Protein AF-A0A6A3HQJ7-F1 (afdb_monomer)

Secondary structure (DSSP, 8-state):
-EEETTTEEE-EEEETT-SSEEEEHHHHHHHHTT-TT-EEEEEEEEEEEE-TTSPEEEEEEEEEEEEEEEETTEEEEEEEEEEEEE-S----EEEE-HHHHHHHHHHHHHHHHT----------------------

Sequence (136 aa):
MVRVNGMVGIPHVPDSGADRTMISRSVVVSLTKFSPDLKLTKLEAPVSVYRDNGRQIEWLEKATVALELVTTVGPVYMRDVECLVLDCDMEELLSVNYAMKSIVVERMIEQLAGVSLLEEEKDEFRVGDEPVPANS

Nearest PDB structures (foldseek):
  2ltj-assembly1_A  TM=2.146E-01  e=2.067E-01  Streptococcus pneumoniae
  6p7l-assembly1_A  TM=2.419E-01  e=7.310E-01  Streptomyces sp. CM020
  6p7l-assembly2_C  TM=2.276E-01  e=1.374E+00  Streptomyces sp. CM020
  8gtd-assembly1_M  TM=1.604E-01  e=2.899E+00  Dinoroseobacter phage vB_DshS-R4C
  9g8p-assembly1_M  TM=2.422E-01  e=8.628E+00  Homo sapiens

Organism: NCBI:txid129364

Solvent-accessible surface area (backbone atoms only — not comparable to full-atom values): 8154 Å² total; per-residue (Å²): 88,33,28,41,68,84,73,48,79,32,53,57,44,74,31,81,86,42,94,58,26,35,33,19,41,50,47,51,61,55,44,47,77,78,36,86,79,61,50,71,42,74,48,95,61,70,50,72,47,73,45,98,84,72,50,73,47,75,35,56,35,33,36,48,37,32,41,37,35,72,51,98,92,44,76,46,80,46,71,75,43,68,21,38,39,40,92,43,80,55,71,44,37,44,26,34,44,52,69,58,58,54,52,48,51,53,52,47,49,54,56,54,69,65,59,68,89,69,83,75,81,78,75,79,76,78,75,84,79,88,79,87,87,84,92,132

pLDDT: mean 74.08, std 16.74, range [39.91, 93.75]

Structure (mmCIF, N/CA/C/O backbone):
data_AF-A0A6A3HQJ7-F1
#
_entry.id   AF-A0A6A3HQJ7-F1
#
loop_
_atom_site.group_PDB
_atom_site.id
_atom_site.type_symbol
_atom_site.label_atom_id
_atom_site.label_alt_id
_atom_site.label_comp_id
_atom_site.label_asym_id
_atom_site.label_entity_id
_atom_site.label_seq_id
_atom_site.pdbx_PDB_ins_code
_atom_site.Cartn_x
_atom_site.Cartn_y
_atom_site.Cartn_z
_atom_site.occupancy
_atom_site.B_iso_or_equiv
_atom_site.auth_seq_id
_atom_site.auth_comp_id
_atom_site.auth_asym_id
_atom_site.auth_atom_id
_atom_site.pdbx_PDB_model_num
ATOM 1 N N . MET A 1 1 ? 3.770 -3.831 -13.864 1.00 82.50 1 MET A N 1
ATOM 2 C CA . MET A 1 1 ? 2.358 -3.595 -13.486 1.00 82.50 1 MET A CA 1
ATOM 3 C C . MET A 1 1 ? 2.045 -4.486 -12.301 1.00 82.50 1 MET A C 1
ATOM 5 O O . MET A 1 1 ? 2.551 -5.605 -12.266 1.00 82.50 1 MET A O 1
ATOM 9 N N . VAL A 1 2 ? 1.260 -4.002 -11.347 1.00 87.50 2 VAL A N 1
ATOM 10 C CA . VAL A 1 2 ? 0.812 -4.766 -10.177 1.00 87.50 2 VAL A CA 1
ATOM 11 C C . VAL A 1 2 ? -0.708 -4.767 -10.140 1.00 87.50 2 VAL A C 1
ATOM 13 O O . VAL A 1 2 ? -1.340 -3.759 -10.461 1.00 87.50 2 VAL A O 1
ATOM 16 N N . ARG A 1 3 ? -1.300 -5.902 -9.778 1.00 91.25 3 ARG A N 1
ATOM 17 C CA . ARG A 1 3 ? -2.734 -6.014 -9.538 1.00 91.25 3 ARG A CA 1
ATOM 18 C C . ARG A 1 3 ? -2.996 -5.982 -8.040 1.00 91.25 3 ARG A C 1
ATOM 20 O O . ARG A 1 3 ? -2.437 -6.781 -7.295 1.00 91.25 3 ARG A O 1
ATOM 27 N N . VAL A 1 4 ? -3.828 -5.043 -7.608 1.00 90.81 4 VAL A N 1
ATOM 28 C CA . VAL A 1 4 ? -4.151 -4.805 -6.199 1.00 90.81 4 VAL A CA 1
ATOM 29 C C . VAL A 1 4 ? -5.518 -5.401 -5.881 1.00 90.81 4 VAL A C 1
ATOM 31 O O . VAL A 1 4 ? -6.494 -5.149 -6.594 1.00 90.81 4 VAL A O 1
ATOM 34 N N . ASN A 1 5 ? -5.572 -6.231 -4.839 1.00 91.38 5 ASN A N 1
ATOM 35 C CA . ASN A 1 5 ? -6.729 -7.025 -4.407 1.00 91.38 5 ASN A CA 1
ATOM 36 C C . ASN A 1 5 ? -7.383 -7.852 -5.532 1.00 91.38 5 ASN A C 1
ATOM 38 O O . ASN A 1 5 ? -8.564 -8.167 -5.460 1.00 91.38 5 ASN A O 1
ATOM 42 N N . GLY A 1 6 ? -6.649 -8.176 -6.603 1.00 89.81 6 GLY A N 1
ATOM 43 C CA . GLY A 1 6 ? -7.213 -8.833 -7.790 1.00 89.81 6 GLY A CA 1
ATOM 44 C C . GLY A 1 6 ? -8.103 -7.934 -8.666 1.00 89.81 6 GLY A C 1
ATOM 45 O O . GLY A 1 6 ? -8.558 -8.388 -9.714 1.00 89.81 6 GLY A O 1
ATOM 46 N N . MET A 1 7 ? -8.316 -6.670 -8.283 1.00 90.19 7 MET A N 1
ATOM 47 C CA . MET A 1 7 ? -9.322 -5.785 -8.885 1.00 90.19 7 MET A CA 1
ATOM 48 C C . MET A 1 7 ? -8.710 -4.706 -9.778 1.00 90.19 7 MET A C 1
ATOM 50 O O . MET A 1 7 ? -9.110 -4.554 -10.930 1.00 90.19 7 MET A O 1
ATOM 54 N N . VAL A 1 8 ? -7.740 -3.946 -9.260 1.00 89.31 8 VAL A N 1
ATOM 55 C CA . VAL A 1 8 ? -7.210 -2.753 -9.941 1.00 89.31 8 VAL A CA 1
ATOM 56 C C . VAL A 1 8 ? -5.781 -3.019 -10.393 1.00 89.31 8 VAL A C 1
ATOM 58 O O . VAL A 1 8 ? -4.922 -3.359 -9.583 1.00 89.31 8 VAL A O 1
ATOM 61 N N . GLY A 1 9 ? -5.523 -2.885 -11.692 1.00 89.44 9 GLY A N 1
ATOM 62 C CA . GLY A 1 9 ? -4.175 -2.952 -12.249 1.00 89.44 9 GLY A CA 1
ATOM 63 C C . GLY A 1 9 ? -3.556 -1.561 -12.337 1.00 89.44 9 GLY A C 1
ATOM 64 O O . GLY A 1 9 ? -4.134 -0.695 -12.984 1.00 89.44 9 GLY A O 1
ATOM 65 N N . ILE A 1 10 ? -2.383 -1.364 -11.737 1.00 88.94 10 ILE A N 1
ATOM 66 C CA . ILE A 1 10 ? -1.673 -0.075 -11.717 1.00 88.94 10 ILE A CA 1
ATOM 67 C C . ILE A 1 10 ? -0.196 -0.233 -12.107 1.00 88.94 10 ILE A C 1
ATOM 69 O O . ILE A 1 10 ? 0.381 -1.323 -11.947 1.00 88.94 10 ILE A O 1
ATOM 73 N N . PRO A 1 11 ? 0.454 0.822 -12.633 1.00 87.25 11 PRO A N 1
ATOM 74 C CA . PRO A 1 11 ? 1.902 0.868 -12.756 1.00 87.25 11 PRO A CA 1
ATOM 75 C C . PRO A 1 11 ? 2.575 0.602 -11.408 1.00 87.25 11 PRO A C 1
ATOM 77 O O . PRO A 1 11 ? 2.090 0.988 -10.345 1.00 87.25 11 PRO A O 1
ATOM 80 N N . HIS A 1 12 ? 3.696 -0.110 -11.470 1.00 84.00 12 HIS A N 1
ATOM 81 C CA . HIS A 1 12 ? 4.507 -0.456 -10.311 1.00 84.00 12 HIS A CA 1
ATOM 82 C C . HIS A 1 12 ? 5.883 0.152 -10.517 1.00 84.00 12 HIS A C 1
ATOM 84 O O . HIS A 1 12 ? 6.536 -0.164 -11.515 1.00 84.00 12 HI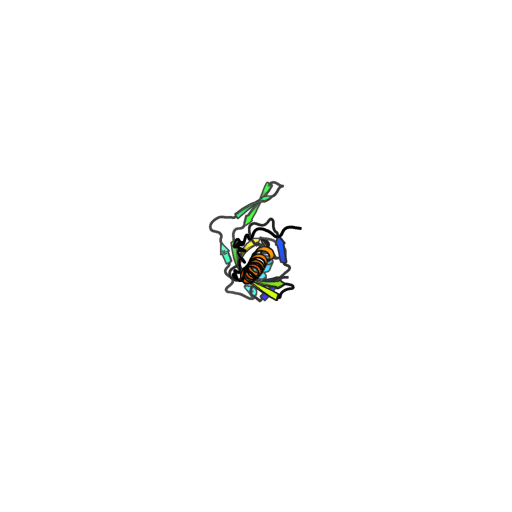S A O 1
ATOM 90 N N . VAL A 1 13 ? 6.291 1.012 -9.589 1.00 83.12 13 VAL A N 1
ATOM 91 C CA . VAL A 1 13 ? 7.614 1.631 -9.575 1.00 83.12 13 VAL A CA 1
ATOM 92 C C . VAL A 1 13 ? 8.360 1.082 -8.357 1.00 83.12 13 VAL A C 1
ATOM 94 O O . VAL A 1 13 ? 8.021 1.419 -7.218 1.00 83.12 13 VAL A O 1
ATOM 97 N N . PRO A 1 14 ? 9.344 0.188 -8.563 1.00 78.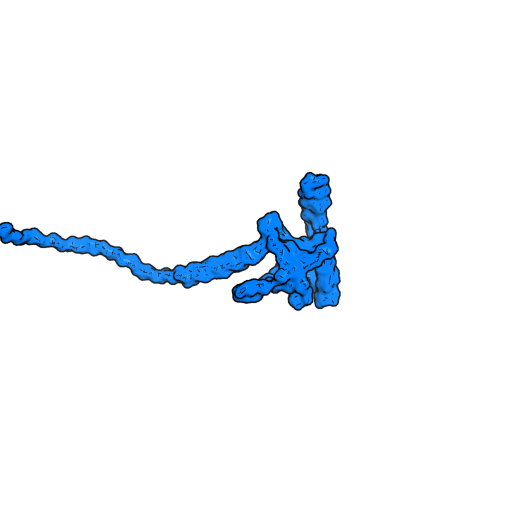12 14 PRO A N 1
ATOM 98 C CA . PRO A 1 14 ? 10.220 -0.247 -7.489 1.00 78.12 14 PRO A CA 1
ATOM 99 C C . PRO A 1 14 ? 11.096 0.924 -7.039 1.00 78.12 14 PRO A C 1
ATOM 101 O O . PRO A 1 14 ? 11.832 1.491 -7.844 1.00 78.12 14 PRO A O 1
ATOM 104 N N . ASP A 1 15 ? 11.055 1.240 -5.751 1.00 74.81 15 ASP A N 1
ATOM 105 C CA . ASP A 1 15 ? 11.903 2.246 -5.123 1.00 74.81 15 ASP A CA 1
ATOM 106 C C . ASP A 1 15 ? 12.766 1.568 -4.050 1.00 74.81 15 ASP A C 1
ATOM 108 O O . ASP A 1 15 ? 12.277 1.099 -3.020 1.00 74.81 15 ASP A O 1
ATOM 112 N N . SER A 1 16 ? 14.068 1.438 -4.315 1.00 66.31 16 SER A N 1
ATOM 113 C CA . SER A 1 16 ? 15.021 0.856 -3.361 1.00 66.31 16 SER A CA 1
ATOM 114 C C . SER A 1 16 ? 15.392 1.805 -2.222 1.00 66.31 16 SER A C 1
ATOM 116 O O . SER A 1 16 ? 15.967 1.344 -1.239 1.00 66.31 16 SER A O 1
ATOM 118 N N . GLY A 1 17 ? 15.115 3.104 -2.365 1.00 66.94 17 GLY A N 1
ATOM 119 C CA . GLY A 1 17 ? 15.345 4.109 -1.328 1.00 66.94 17 GLY A CA 1
ATOM 120 C C . GLY A 1 17 ? 14.167 4.266 -0.367 1.00 66.94 17 GLY A C 1
ATOM 121 O O . GLY A 1 17 ? 14.311 4.921 0.660 1.00 66.94 17 GLY A O 1
ATOM 122 N N . ALA A 1 18 ? 13.013 3.668 -0.676 1.00 70.31 18 ALA A N 1
ATOM 123 C CA . ALA A 1 18 ? 11.836 3.731 0.174 1.00 70.31 18 ALA A CA 1
ATOM 124 C C . ALA A 1 18 ? 11.905 2.717 1.330 1.00 70.31 18 ALA A C 1
ATOM 126 O O . ALA A 1 18 ? 12.143 1.526 1.126 1.00 70.31 18 ALA A O 1
ATOM 127 N N . ASP A 1 19 ? 11.594 3.172 2.545 1.00 71.31 19 ASP A N 1
ATOM 128 C CA . ASP A 1 19 ? 11.456 2.311 3.733 1.00 71.31 19 ASP A CA 1
ATOM 129 C C . ASP A 1 19 ? 10.071 1.662 3.851 1.00 71.31 19 ASP A C 1
ATOM 131 O O . ASP A 1 19 ? 9.863 0.722 4.632 1.00 71.31 19 ASP A O 1
ATOM 135 N N . ARG A 1 20 ? 9.085 2.205 3.131 1.00 79.69 20 ARG A N 1
ATOM 136 C CA . ARG A 1 20 ? 7.677 1.804 3.175 1.00 79.69 20 ARG A CA 1
ATOM 137 C C . ARG A 1 20 ? 7.071 1.830 1.783 1.00 79.69 20 ARG A C 1
ATOM 139 O O . ARG A 1 20 ? 7.471 2.610 0.928 1.00 79.69 20 ARG A O 1
ATOM 146 N N . THR A 1 21 ? 6.078 0.977 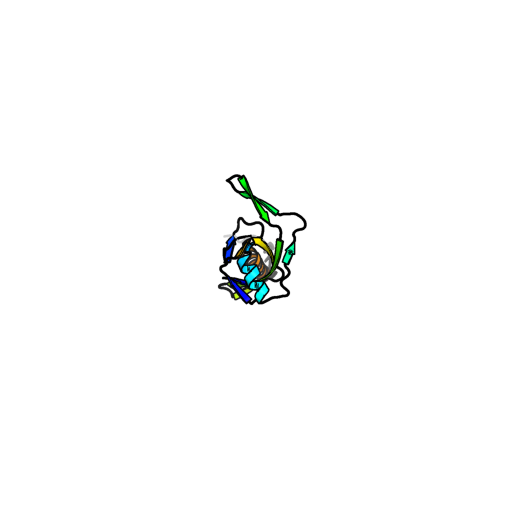1.585 1.00 86.88 21 THR A N 1
ATOM 147 C CA . THR A 1 21 ? 5.278 0.968 0.362 1.00 86.88 21 THR A CA 1
ATOM 148 C C . THR A 1 21 ? 4.171 1.983 0.483 1.00 86.88 21 THR A C 1
ATOM 150 O O . THR A 1 21 ? 3.618 2.193 1.562 1.00 86.88 21 THR A O 1
ATOM 153 N N . MET A 1 22 ? 3.865 2.628 -0.627 1.00 87.81 22 MET A N 1
ATOM 154 C CA . MET A 1 22 ? 2.943 3.736 -0.713 1.00 87.81 22 MET A CA 1
ATOM 155 C C . MET A 1 22 ? 1.961 3.470 -1.841 1.00 87.81 22 MET A C 1
ATOM 157 O O . MET A 1 22 ? 2.325 3.021 -2.929 1.00 87.81 22 MET A O 1
ATOM 161 N N . ILE A 1 23 ? 0.702 3.769 -1.567 1.00 89.81 23 ILE A N 1
ATOM 162 C CA . ILE A 1 23 ? -0.390 3.693 -2.526 1.00 89.81 23 ILE A CA 1
ATOM 163 C C . ILE A 1 23 ? -1.087 5.044 -2.541 1.00 89.81 23 ILE A C 1
ATOM 165 O O . ILE A 1 23 ? -1.248 5.676 -1.495 1.00 89.81 23 ILE A O 1
ATOM 169 N N . SER A 1 24 ? -1.474 5.527 -3.712 1.00 90.81 24 SER A N 1
ATOM 170 C CA . SER A 1 24 ? -2.145 6.816 -3.795 1.00 90.81 24 SER A CA 1
ATOM 171 C C . SER A 1 24 ? -3.591 6.752 -3.312 1.00 90.81 24 SER A C 1
ATOM 173 O O . SER A 1 24 ? -4.270 5.718 -3.370 1.00 90.81 24 SER A O 1
ATOM 175 N N . ARG A 1 25 ? -4.094 7.904 -2.869 1.00 91.19 25 ARG A N 1
ATOM 176 C CA . ARG A 1 25 ? -5.497 8.092 -2.501 1.00 91.19 25 ARG A CA 1
ATOM 177 C C . ARG A 1 25 ? -6.440 7.750 -3.655 1.00 91.19 25 ARG A C 1
ATOM 179 O O . ARG A 1 25 ? -7.462 7.110 -3.412 1.00 91.19 25 ARG A O 1
ATOM 186 N N . SER A 1 26 ? -6.099 8.130 -4.889 1.00 90.00 26 SER A N 1
ATOM 187 C CA . SER A 1 26 ? -6.910 7.849 -6.084 1.00 90.00 26 SER A CA 1
ATOM 188 C C . SER A 1 26 ? -7.090 6.344 -6.320 1.00 90.00 26 SER A C 1
ATOM 190 O O . SER A 1 26 ? -8.201 5.877 -6.601 1.00 90.00 26 SER A O 1
ATOM 192 N N . VAL A 1 27 ? -6.032 5.556 -6.105 1.00 90.31 27 VAL A N 1
ATOM 193 C CA . VAL A 1 27 ? -6.088 4.092 -6.184 1.00 90.31 27 VAL A CA 1
ATOM 194 C C . VAL A 1 27 ? -6.912 3.510 -5.037 1.00 90.31 27 VAL A C 1
ATOM 196 O O . VAL A 1 27 ? -7.757 2.650 -5.283 1.00 90.31 27 VAL A O 1
ATOM 199 N N . VAL A 1 28 ? -6.744 3.998 -3.803 1.00 91.94 28 VAL A N 1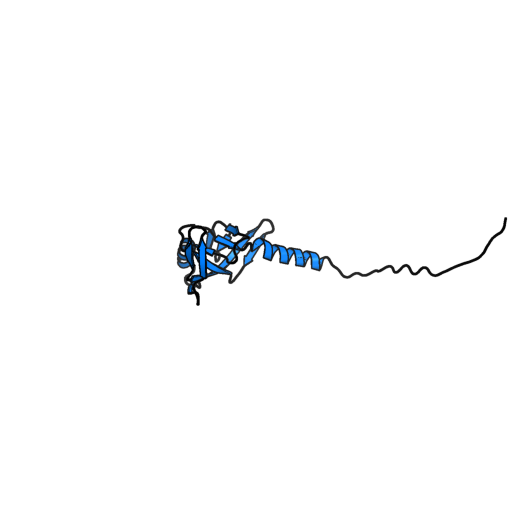
ATOM 200 C CA . VAL A 1 28 ? -7.564 3.562 -2.654 1.00 91.94 28 VAL A CA 1
ATOM 201 C C . VAL A 1 28 ? -9.051 3.815 -2.908 1.00 91.94 28 VAL A C 1
ATOM 203 O O . VAL A 1 28 ? -9.863 2.917 -2.708 1.00 91.94 28 VAL A O 1
ATOM 206 N N . VAL A 1 29 ? -9.416 4.994 -3.417 1.00 90.88 29 VAL A N 1
ATOM 207 C CA . VAL A 1 29 ? -10.803 5.329 -3.791 1.00 90.88 29 VAL A CA 1
ATOM 208 C C . VAL A 1 29 ? -11.326 4.423 -4.907 1.00 90.88 29 VAL A C 1
ATOM 210 O O . VAL A 1 29 ? -12.510 4.095 -4.945 1.00 90.88 29 VAL A O 1
ATOM 213 N N . SER A 1 30 ? -10.466 4.009 -5.833 1.00 90.69 30 SER A N 1
ATOM 214 C CA . SER A 1 30 ? -10.851 3.049 -6.868 1.00 90.69 30 SER A CA 1
ATOM 215 C C . SER A 1 30 ? -11.078 1.657 -6.279 1.00 90.69 30 SER A C 1
ATOM 217 O O . SER A 1 30 ? -12.061 1.008 -6.623 1.00 90.69 30 SER A O 1
ATOM 219 N N . LEU A 1 31 ? -10.231 1.223 -5.344 1.00 91.56 31 LEU A N 1
ATOM 220 C CA . LEU A 1 31 ? -10.356 -0.066 -4.663 1.00 91.56 31 LEU A CA 1
ATOM 221 C C . LEU A 1 31 ? -11.614 -0.155 -3.799 1.00 91.56 31 LEU A C 1
ATOM 223 O O . LEU A 1 31 ? -12.293 -1.178 -3.848 1.00 91.56 31 LEU A O 1
ATOM 227 N N . THR A 1 32 ? -11.975 0.898 -3.062 1.00 90.69 32 THR A N 1
ATOM 228 C CA . THR A 1 32 ? -13.172 0.885 -2.198 1.00 90.69 32 THR A CA 1
ATOM 229 C C . THR A 1 32 ? -14.477 0.703 -2.973 1.00 90.69 32 THR A C 1
ATOM 231 O O . THR A 1 32 ? -15.455 0.221 -2.407 1.00 90.69 32 THR A O 1
ATOM 234 N N . LYS A 1 33 ? -14.504 1.017 -4.277 1.00 89.31 33 LYS A N 1
ATOM 235 C CA . LYS A 1 33 ? -15.659 0.738 -5.150 1.00 89.31 33 LYS A CA 1
ATOM 236 C C . LYS A 1 33 ? -15.874 -0.759 -5.395 1.00 89.31 33 LYS A C 1
ATOM 238 O O . LYS A 1 33 ? -17.002 -1.162 -5.663 1.00 89.31 33 LYS A O 1
ATOM 243 N N . PHE A 1 34 ? -14.812 -1.562 -5.329 1.00 86.31 34 PHE A N 1
ATOM 244 C CA . PHE A 1 34 ? -14.831 -2.992 -5.668 1.00 86.31 34 PHE A CA 1
ATOM 245 C C . PHE A 1 34 ? -14.557 -3.912 -4.467 1.00 86.31 34 PHE A C 1
ATOM 247 O O . PHE A 1 34 ? -14.877 -5.095 -4.525 1.00 86.31 34 PHE A O 1
ATOM 254 N N . SER A 1 35 ? -13.988 -3.380 -3.384 1.00 82.88 35 SER A N 1
ATOM 255 C CA . SER A 1 35 ? -13.644 -4.090 -2.146 1.00 82.88 35 SER A CA 1
ATOM 256 C C . SER A 1 35 ? -14.152 -3.265 -0.956 1.00 82.88 35 SER A C 1
ATOM 258 O O . SER A 1 35 ? -13.416 -2.436 -0.413 1.00 82.88 35 SER A O 1
ATOM 260 N N . PRO A 1 36 ? -15.433 -3.424 -0.570 1.00 78.00 36 PRO A N 1
ATOM 261 C CA . PRO A 1 36 ? -16.023 -2.688 0.553 1.00 78.00 36 PRO A CA 1
ATOM 262 C C . PRO A 1 36 ? -15.400 -3.067 1.907 1.00 78.00 36 PRO A C 1
ATOM 264 O O . PRO A 1 36 ? -15.551 -2.347 2.889 1.00 78.00 36 PRO A O 1
ATOM 267 N N . ASP A 1 37 ? -14.689 -4.188 1.950 1.00 83.44 37 ASP A N 1
ATOM 268 C CA . ASP A 1 37 ? -13.926 -4.725 3.071 1.00 83.44 37 ASP A CA 1
ATOM 269 C C . ASP A 1 37 ? -12.465 -4.240 3.114 1.00 83.44 37 ASP A C 1
ATOM 271 O O . ASP A 1 37 ? -11.699 -4.687 3.971 1.00 83.44 37 ASP A O 1
ATOM 275 N N . LEU A 1 38 ? -12.064 -3.320 2.224 1.00 89.94 38 LEU A N 1
ATOM 276 C CA . LEU A 1 38 ? -10.714 -2.760 2.219 1.00 89.94 38 LEU A CA 1
ATOM 277 C C . LEU A 1 38 ? -10.367 -2.180 3.597 1.00 89.94 38 LEU A C 1
ATOM 279 O O . LEU A 1 38 ? -10.954 -1.198 4.058 1.00 89.94 38 LEU A O 1
ATOM 283 N N . LYS A 1 39 ? -9.351 -2.762 4.236 1.00 91.56 39 LYS A N 1
ATOM 284 C CA . LYS A 1 39 ? -8.891 -2.340 5.558 1.00 91.56 39 LYS A CA 1
ATOM 285 C C . LYS A 1 39 ? -8.069 -1.056 5.456 1.00 91.56 39 LYS A C 1
ATOM 287 O O . LYS A 1 39 ? -6.849 -1.092 5.297 1.00 91.56 39 LYS A O 1
ATOM 292 N N . LEU A 1 40 ? -8.750 0.078 5.585 1.00 93.25 40 LEU A N 1
ATOM 293 C CA . LEU A 1 40 ? -8.143 1.395 5.757 1.00 93.25 40 LEU A CA 1
ATOM 294 C C . LEU A 1 40 ? -8.068 1.727 7.252 1.00 93.25 40 LEU A C 1
ATOM 296 O O . LEU A 1 40 ? -9.084 1.741 7.943 1.00 93.25 40 LEU A O 1
ATOM 300 N N . THR A 1 41 ? -6.865 1.974 7.765 1.00 93.75 41 THR A N 1
ATOM 301 C CA . THR A 1 41 ? -6.631 2.221 9.197 1.00 93.75 41 THR A CA 1
ATOM 302 C C . THR A 1 41 ? -5.875 3.531 9.380 1.00 93.75 41 THR A C 1
ATOM 304 O O . THR A 1 41 ? -4.923 3.803 8.648 1.00 93.75 41 THR A O 1
ATOM 307 N N . LYS A 1 42 ? -6.260 4.332 10.379 1.00 92.75 42 LYS A N 1
ATOM 308 C CA . LYS A 1 42 ? -5.450 5.473 10.825 1.00 92.75 42 LYS A CA 1
ATOM 309 C C . LYS A 1 42 ? -4.164 4.974 11.476 1.00 92.75 42 LYS A C 1
ATOM 311 O O . LYS A 1 42 ? -4.169 3.961 12.172 1.00 92.75 42 LYS A O 1
ATOM 316 N N . LEU A 1 43 ? -3.070 5.679 11.240 1.00 88.62 43 LEU A N 1
ATOM 317 C CA . LEU A 1 43 ? -1.810 5.417 11.921 1.00 88.62 43 LEU A CA 1
ATOM 318 C C . LEU A 1 43 ? -1.908 5.901 13.373 1.00 88.62 43 LEU A C 1
ATOM 320 O O . LEU A 1 43 ? -2.515 6.934 13.643 1.00 88.62 43 LEU A O 1
ATOM 324 N N . GLU A 1 44 ? -1.309 5.156 14.303 1.00 87.50 44 GLU A N 1
ATOM 325 C CA . GLU A 1 44 ? -1.258 5.535 15.725 1.00 87.50 44 GLU A CA 1
ATOM 326 C C . GLU A 1 44 ? -0.444 6.817 15.945 1.00 87.50 44 GLU A C 1
ATOM 328 O O . GLU A 1 44 ? -0.778 7.635 16.798 1.00 87.50 44 GLU A O 1
ATOM 333 N N . ALA A 1 45 ? 0.592 7.012 15.128 1.00 84.19 45 ALA A N 1
ATOM 334 C CA . ALA A 1 45 ? 1.358 8.242 15.026 1.00 84.19 45 ALA A CA 1
ATOM 335 C C . ALA A 1 45 ? 1.547 8.591 13.540 1.00 84.19 45 ALA A C 1
ATOM 337 O O . ALA A 1 45 ? 1.813 7.681 12.745 1.00 84.19 45 ALA A O 1
ATOM 338 N N . PRO A 1 46 ? 1.426 9.873 13.144 1.00 81.56 46 PRO A N 1
ATOM 339 C CA . PRO A 1 46 ? 1.753 10.301 11.792 1.00 81.56 46 PRO A CA 1
ATOM 340 C C . PRO A 1 46 ? 3.179 9.897 11.423 1.00 81.56 46 PRO A C 1
ATOM 342 O O . PRO A 1 46 ? 4.106 10.035 12.224 1.00 81.56 46 PRO A O 1
ATOM 345 N N . VAL A 1 47 ? 3.358 9.412 10.198 1.00 82.00 47 VAL A N 1
ATOM 346 C CA . VAL A 1 47 ? 4.695 9.302 9.609 1.00 82.00 47 VAL A CA 1
ATOM 347 C C . VAL A 1 47 ? 4.949 10.623 8.905 1.00 82.00 47 VAL A C 1
ATOM 349 O O . VAL A 1 47 ? 4.120 11.033 8.097 1.00 82.00 47 VAL A O 1
ATOM 352 N N . SER A 1 48 ? 6.067 11.284 9.195 1.00 80.62 48 SER A N 1
ATOM 353 C CA . SER A 1 48 ? 6.370 12.597 8.626 1.00 80.62 48 SER A CA 1
ATOM 354 C C . SER A 1 48 ? 7.780 12.621 8.050 1.00 80.62 48 SER A C 1
ATOM 356 O O . SER A 1 48 ? 8.728 12.177 8.697 1.00 80.62 48 SER A O 1
ATOM 358 N N . VAL A 1 49 ? 7.920 13.132 6.827 1.00 75.06 49 VAL A N 1
ATOM 359 C CA . VAL A 1 49 ? 9.213 13.285 6.144 1.00 75.06 49 VAL A CA 1
ATOM 360 C C . VAL A 1 49 ? 9.356 14.725 5.675 1.00 75.06 49 VAL A C 1
ATOM 362 O O . VAL A 1 49 ? 8.435 15.300 5.090 1.00 75.06 49 VAL A O 1
ATOM 365 N N . TYR A 1 50 ? 10.527 15.307 5.922 1.00 75.25 50 TYR A N 1
ATOM 366 C CA . TYR A 1 50 ? 10.891 16.615 5.393 1.00 75.25 50 TYR A CA 1
ATOM 367 C C . TYR A 1 50 ? 11.470 16.454 3.995 1.00 75.25 50 TYR A C 1
ATOM 369 O O . TYR A 1 50 ? 12.413 15.695 3.785 1.00 75.25 50 TYR A O 1
ATOM 377 N N . ARG A 1 51 ? 10.901 17.177 3.034 1.00 68.38 51 ARG A N 1
ATOM 378 C CA . ARG A 1 51 ? 11.513 17.334 1.715 1.00 68.38 51 ARG A CA 1
ATOM 379 C C . ARG A 1 51 ? 12.661 18.340 1.790 1.00 68.38 51 ARG A C 1
ATOM 381 O O . ARG A 1 51 ? 12.666 19.212 2.657 1.00 68.38 51 ARG A O 1
ATOM 388 N N . ASP A 1 52 ? 13.537 18.313 0.791 1.00 74.12 52 ASP A N 1
ATOM 389 C CA . ASP A 1 52 ? 14.683 19.231 0.658 1.00 74.12 52 ASP A CA 1
ATOM 390 C C . ASP A 1 52 ? 14.299 20.724 0.647 1.00 74.12 52 ASP A C 1
ATOM 392 O O . ASP A 1 52 ? 15.123 21.590 0.920 1.00 74.12 52 ASP A O 1
ATOM 396 N N . ASN A 1 53 ? 13.032 21.047 0.361 1.00 75.50 53 ASN A N 1
ATOM 397 C CA . ASN A 1 53 ? 12.493 22.410 0.403 1.00 75.50 53 ASN A CA 1
ATOM 398 C C . ASN A 1 53 ? 11.888 22.806 1.768 1.00 75.50 53 ASN A C 1
ATOM 400 O O . ASN A 1 53 ? 11.188 23.815 1.853 1.00 75.50 53 ASN A O 1
ATOM 404 N N . GLY A 1 54 ? 12.089 22.000 2.814 1.00 76.00 54 GLY A N 1
ATOM 405 C CA . GLY A 1 54 ? 11.558 22.229 4.160 1.00 76.00 54 GLY A CA 1
ATOM 406 C C . GLY A 1 54 ? 10.069 21.909 4.328 1.00 76.00 54 GLY A C 1
ATOM 407 O O . GLY A 1 54 ? 9.545 22.015 5.436 1.00 76.00 54 GLY A O 1
ATOM 408 N N . ARG A 1 55 ? 9.364 21.493 3.265 1.00 76.94 55 ARG A N 1
ATOM 409 C CA . ARG A 1 55 ? 7.964 21.066 3.368 1.00 76.94 55 ARG A CA 1
ATOM 410 C C . ARG A 1 55 ? 7.886 19.688 4.018 1.00 76.94 55 ARG A C 1
ATOM 412 O O . ARG A 1 55 ? 8.481 18.731 3.527 1.00 76.94 55 ARG A O 1
ATOM 419 N N . GLN A 1 56 ? 7.080 19.589 5.066 1.00 79.56 56 GLN A N 1
ATOM 420 C CA . GLN A 1 56 ? 6.720 18.326 5.697 1.00 79.56 56 GLN A CA 1
ATOM 421 C C . GLN A 1 56 ? 5.609 17.644 4.890 1.00 79.56 56 GLN A C 1
ATOM 423 O O . GLN A 1 56 ? 4.598 18.268 4.554 1.00 79.56 56 GLN A O 1
ATOM 428 N N . ILE A 1 57 ? 5.819 16.377 4.542 1.00 77.38 57 ILE A N 1
ATOM 429 C CA . ILE A 1 57 ? 4.760 15.477 4.081 1.00 77.38 57 ILE A CA 1
ATOM 430 C C . ILE A 1 57 ? 4.385 14.598 5.264 1.00 77.38 57 ILE A C 1
ATOM 432 O O . ILE A 1 57 ? 5.277 14.065 5.922 1.00 77.38 57 ILE A O 1
ATOM 436 N N . GLU A 1 58 ? 3.087 14.445 5.509 1.00 83.25 58 GLU A N 1
ATOM 437 C CA . GLU A 1 58 ? 2.567 13.575 6.557 1.00 83.25 58 GLU A CA 1
ATOM 438 C C . GLU A 1 58 ? 1.661 12.502 5.968 1.00 83.25 58 GLU A C 1
ATOM 440 O O . GLU A 1 58 ? 0.784 12.781 5.147 1.00 83.25 58 GLU A O 1
ATOM 445 N N . TRP A 1 59 ? 1.856 11.275 6.432 1.00 87.56 59 TRP A N 1
ATOM 446 C CA . TRP A 1 59 ? 0.946 10.165 6.211 1.00 87.56 59 TRP A CA 1
ATOM 447 C C . TRP A 1 59 ? 0.164 9.925 7.492 1.00 87.56 59 TRP A C 1
ATOM 449 O O . TRP A 1 59 ? 0.739 9.827 8.577 1.00 87.56 59 TRP A O 1
ATOM 459 N N . LEU A 1 60 ? -1.155 9.810 7.353 1.00 89.81 60 LEU A N 1
ATOM 460 C CA . LEU A 1 60 ? -2.088 9.637 8.471 1.00 89.81 60 LEU A CA 1
ATOM 461 C C . LEU A 1 60 ? -2.775 8.272 8.456 1.00 89.81 60 LEU A C 1
ATOM 463 O O . LEU A 1 60 ? -3.384 7.867 9.444 1.00 89.81 60 LEU A O 1
ATOM 467 N N . GLU A 1 61 ? -2.707 7.568 7.330 1.00 93.56 61 GLU A N 1
ATOM 468 C CA . GLU A 1 61 ? -3.469 6.352 7.083 1.00 93.56 61 GLU A CA 1
ATOM 469 C C . GLU A 1 61 ? -2.628 5.315 6.349 1.00 93.56 61 GLU A C 1
ATOM 471 O O . GLU A 1 61 ? -1.703 5.637 5.595 1.00 93.56 61 GLU A O 1
ATOM 476 N N . LYS A 1 62 ? -3.003 4.055 6.550 1.00 92.81 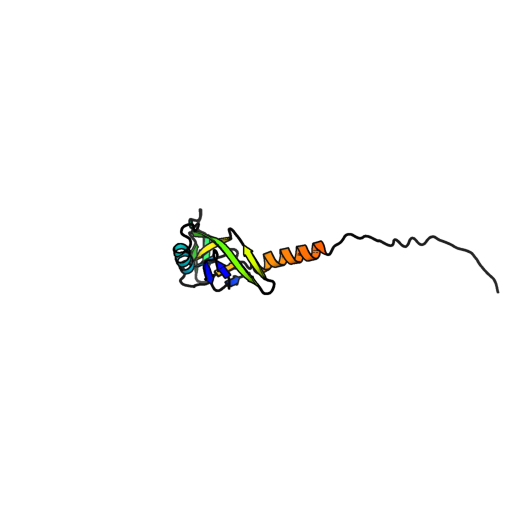62 LYS A N 1
ATOM 477 C CA . LYS A 1 62 ? -2.491 2.904 5.815 1.00 92.81 62 LYS A CA 1
ATOM 478 C C . LYS A 1 62 ? -3.634 2.046 5.291 1.00 92.81 62 LYS A C 1
ATOM 480 O O . LYS A 1 62 ? -4.669 1.916 5.946 1.00 92.81 62 LYS A O 1
ATOM 485 N N . ALA A 1 63 ? -3.420 1.436 4.135 1.00 93.19 63 ALA A N 1
ATOM 486 C CA . ALA A 1 63 ? -4.281 0.407 3.576 1.00 93.19 63 ALA A CA 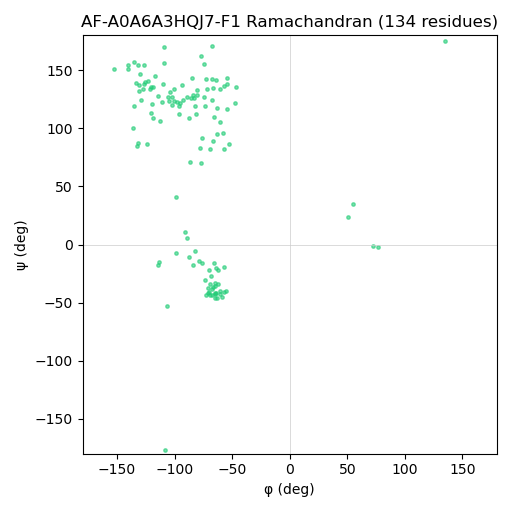1
ATOM 487 C C . ALA A 1 63 ? -3.560 -0.943 3.630 1.00 93.19 63 ALA A C 1
ATOM 489 O O . ALA A 1 63 ? -2.371 -1.021 3.320 1.00 93.19 63 ALA A O 1
ATOM 490 N N . THR A 1 64 ? -4.275 -2.002 4.000 1.00 93.12 64 THR A N 1
ATOM 491 C CA . THR A 1 64 ? -3.781 -3.378 3.873 1.00 93.12 64 THR A CA 1
ATOM 492 C C . THR A 1 64 ? -4.341 -3.989 2.593 1.00 93.12 64 THR A C 1
ATOM 494 O O . THR A 1 64 ? -5.560 -4.027 2.413 1.00 93.12 64 THR A O 1
ATOM 497 N N . VAL A 1 65 ? -3.461 -4.443 1.699 1.00 91.94 65 VAL A N 1
ATOM 498 C CA . VAL A 1 65 ? -3.833 -4.944 0.367 1.00 91.94 65 VAL A CA 1
ATOM 499 C C . VAL A 1 65 ? -3.116 -6.245 0.013 1.00 91.94 65 VAL A C 1
ATOM 501 O O . VAL A 1 65 ? -2.042 -6.551 0.526 1.00 91.94 65 VAL A O 1
ATOM 504 N N . ALA A 1 66 ? -3.698 -7.005 -0.909 1.00 90.75 66 ALA A N 1
ATOM 505 C CA . ALA A 1 66 ? -3.021 -8.082 -1.614 1.00 90.75 66 ALA A CA 1
ATOM 506 C C . ALA A 1 66 ? -2.441 -7.552 -2.932 1.00 90.75 66 ALA A C 1
ATOM 508 O O . ALA A 1 66 ? -3.106 -6.802 -3.649 1.00 90.75 66 ALA A O 1
ATOM 509 N N . LEU A 1 67 ? -1.216 -7.951 -3.261 1.00 89.56 67 LEU A N 1
ATOM 510 C CA . LEU A 1 67 ? -0.521 -7.563 -4.484 1.00 89.56 67 LEU A CA 1
ATOM 511 C C . LEU A 1 67 ? -0.201 -8.800 -5.321 1.00 89.56 67 LEU A C 1
ATOM 513 O O . LEU A 1 67 ? 0.300 -9.796 -4.807 1.00 89.56 67 LEU A O 1
ATOM 517 N N . GLU A 1 68 ? -0.438 -8.703 -6.620 1.00 90.25 68 GLU A N 1
ATOM 518 C CA . GLU A 1 68 ? -0.016 -9.683 -7.617 1.00 90.25 68 GLU A CA 1
ATOM 519 C C . GLU A 1 68 ? 0.898 -8.988 -8.630 1.00 90.25 68 GLU A C 1
ATOM 521 O O . GLU A 1 68 ? 0.472 -8.093 -9.370 1.00 90.25 68 GLU A O 1
ATOM 526 N N . LEU A 1 69 ? 2.173 -9.375 -8.639 1.00 86.19 69 LEU A N 1
ATOM 527 C CA . LEU A 1 69 ? 3.171 -8.862 -9.571 1.00 86.19 69 LEU A CA 1
ATOM 528 C C . LEU A 1 69 ? 3.399 -9.900 -10.658 1.00 86.19 69 LEU A C 1
ATOM 530 O O . LEU A 1 69 ? 3.845 -11.007 -10.378 1.00 86.19 69 LEU A O 1
ATOM 534 N N . VAL A 1 70 ? 3.152 -9.528 -11.909 1.00 79.62 70 VAL A N 1
ATOM 535 C CA . VAL A 1 70 ? 3.502 -10.382 -13.046 1.00 79.62 70 VAL A CA 1
ATOM 536 C C . VAL A 1 70 ? 4.986 -10.189 -13.344 1.00 79.62 70 VAL A C 1
ATOM 538 O O . VAL A 1 70 ? 5.396 -9.103 -13.761 1.00 79.62 70 VAL A O 1
ATOM 541 N N . THR A 1 71 ? 5.790 -11.226 -13.114 1.00 77.19 71 THR A N 1
ATOM 542 C CA . THR A 1 71 ? 7.228 -11.230 -13.418 1.00 77.19 71 THR A CA 1
ATOM 543 C C . THR A 1 71 ? 7.532 -12.152 -14.598 1.00 77.19 71 THR A C 1
ATOM 545 O O . THR A 1 71 ? 6.684 -12.932 -15.030 1.00 77.19 71 THR A O 1
ATOM 548 N N . THR A 1 72 ? 8.759 -12.091 -15.115 1.00 78.00 72 THR A N 1
ATOM 549 C CA . THR A 1 72 ? 9.224 -12.980 -16.192 1.00 78.00 72 THR A CA 1
ATOM 550 C C . THR A 1 72 ? 9.270 -14.456 -15.790 1.00 78.00 72 THR A C 1
ATOM 552 O O . THR A 1 72 ? 9.260 -15.311 -16.670 1.00 78.00 72 THR A O 1
ATOM 555 N N . VAL A 1 73 ? 9.313 -14.758 -14.489 1.00 76.88 73 VAL A N 1
ATOM 556 C CA . VAL A 1 73 ? 9.390 -16.126 -13.943 1.00 76.88 73 VAL A CA 1
ATOM 557 C C . VAL A 1 73 ? 8.009 -16.633 -13.492 1.00 76.88 73 VAL A C 1
ATOM 559 O O . VAL A 1 73 ? 7.841 -17.808 -13.189 1.00 76.88 73 VAL A O 1
ATOM 562 N N . GLY A 1 74 ? 6.993 -15.767 -13.501 1.00 75.75 74 GLY A N 1
ATOM 563 C CA . GLY A 1 74 ? 5.635 -16.083 -13.064 1.00 75.75 74 GLY A CA 1
ATOM 564 C C . GLY A 1 74 ? 5.037 -15.001 -12.161 1.00 75.75 74 GLY A C 1
ATOM 565 O O . GLY A 1 74 ? 5.702 -14.007 -11.841 1.00 75.75 74 GLY A O 1
ATOM 566 N N . PRO A 1 75 ? 3.759 -15.142 -11.778 1.00 82.00 75 PRO A N 1
ATOM 567 C CA . PRO A 1 75 ? 3.124 -14.221 -10.850 1.00 82.00 75 PRO A CA 1
ATOM 568 C C . PRO A 1 75 ? 3.657 -14.415 -9.424 1.00 82.00 75 PRO A C 1
ATOM 570 O O . PRO A 1 75 ? 3.736 -15.535 -8.925 1.00 82.00 75 PRO A O 1
ATOM 573 N N . VAL A 1 76 ? 3.976 -13.309 -8.755 1.00 83.38 76 VAL A N 1
ATOM 574 C CA . VAL A 1 76 ? 4.331 -13.263 -7.333 1.00 83.38 76 VAL A CA 1
ATOM 575 C C . VAL A 1 76 ? 3.150 -12.688 -6.563 1.00 83.38 76 VAL A C 1
ATOM 577 O O . VAL A 1 76 ? 2.710 -11.570 -6.840 1.00 83.38 76 VAL A O 1
ATOM 580 N N . TYR A 1 77 ? 2.655 -13.443 -5.583 1.00 85.94 77 TYR A N 1
ATOM 581 C CA . TYR A 1 77 ? 1.516 -13.060 -4.752 1.00 85.94 77 TYR A CA 1
ATOM 582 C C . TYR A 1 77 ? 1.974 -12.657 -3.355 1.00 85.94 77 TYR A C 1
ATOM 584 O O . TYR A 1 77 ? 2.624 -13.428 -2.654 1.00 85.94 77 TYR A O 1
ATOM 592 N N . MET A 1 78 ? 1.570 -11.470 -2.918 1.00 86.12 78 MET A N 1
ATOM 593 C CA . MET A 1 78 ? 1.775 -10.985 -1.558 1.00 86.12 78 MET A CA 1
ATOM 594 C C . MET A 1 78 ? 0.423 -10.675 -0.928 1.00 86.12 78 MET A C 1
ATOM 596 O O . MET A 1 78 ? -0.432 -10.043 -1.549 1.00 86.12 78 MET A O 1
ATOM 600 N N . ARG A 1 79 ? 0.220 -11.124 0.307 1.00 87.12 79 ARG A N 1
ATOM 601 C CA . ARG A 1 79 ? -0.983 -10.841 1.098 1.00 87.12 79 ARG A CA 1
ATOM 602 C C . ARG A 1 79 ? -0.626 -9.895 2.233 1.00 87.12 79 ARG A C 1
ATOM 604 O O . ARG A 1 79 ? 0.533 -9.828 2.629 1.00 87.12 79 ARG A O 1
ATOM 611 N N . ASP A 1 80 ? -1.629 -9.176 2.722 1.00 88.19 80 ASP A N 1
ATOM 612 C CA . ASP A 1 80 ? -1.522 -8.314 3.901 1.00 88.19 80 ASP A CA 1
ATOM 613 C C . ASP A 1 80 ? -0.400 -7.261 3.822 1.00 88.19 80 ASP A C 1
ATOM 615 O O . ASP A 1 80 ? 0.223 -6.904 4.822 1.00 88.19 80 ASP A O 1
ATOM 619 N N . VAL A 1 81 ? -0.144 -6.734 2.621 1.00 88.19 81 VAL A N 1
ATOM 620 C CA . VAL A 1 81 ? 0.856 -5.686 2.402 1.00 88.19 81 VAL A CA 1
ATOM 621 C C . VAL A 1 81 ? 0.318 -4.370 2.947 1.00 88.19 81 VAL A C 1
ATOM 623 O O . VAL A 1 81 ? -0.711 -3.872 2.491 1.00 88.19 81 VAL A O 1
ATOM 626 N N . GLU A 1 82 ? 1.019 -3.797 3.922 1.00 90.00 82 GLU A N 1
ATOM 627 C CA . GLU A 1 82 ? 0.702 -2.473 4.449 1.00 90.00 82 GLU A CA 1
ATOM 628 C C . GLU A 1 82 ? 1.296 -1.377 3.559 1.00 90.00 82 GLU A C 1
ATOM 630 O O . GLU A 1 82 ? 2.515 -1.263 3.404 1.00 90.00 82 GLU A O 1
ATOM 635 N N . CYS A 1 83 ? 0.420 -0.543 3.009 1.00 90.56 83 CYS A N 1
ATOM 636 C CA . CYS A 1 83 ? 0.772 0.594 2.172 1.00 90.56 83 CYS A CA 1
ATOM 637 C C . CYS A 1 83 ? 0.372 1.896 2.872 1.00 90.56 83 CYS A C 1
ATOM 639 O O . CYS A 1 83 ? -0.789 2.061 3.250 1.00 90.56 83 CYS A O 1
ATOM 641 N N . LEU A 1 84 ? 1.299 2.844 3.008 1.00 91.06 84 LEU A N 1
ATOM 642 C CA . LEU A 1 84 ? 0.974 4.209 3.423 1.00 91.06 84 LEU A CA 1
ATOM 643 C C . LEU A 1 84 ? 0.134 4.883 2.338 1.00 91.06 84 LEU A C 1
ATOM 645 O O . LEU A 1 84 ? 0.468 4.796 1.154 1.00 91.06 84 LEU A O 1
ATOM 649 N N . VAL A 1 85 ? -0.944 5.564 2.727 1.00 91.44 85 VAL A N 1
ATOM 650 C CA . VAL A 1 85 ? -1.797 6.244 1.749 1.00 91.44 85 VAL A CA 1
ATOM 651 C C . VAL A 1 85 ? -1.267 7.642 1.486 1.00 91.44 85 VAL A C 1
ATOM 653 O O . VAL A 1 85 ? -1.347 8.520 2.345 1.00 91.44 85 VAL A O 1
ATOM 656 N N . LEU A 1 86 ? -0.712 7.844 0.295 1.00 87.12 86 LEU A N 1
ATOM 657 C CA . LEU A 1 86 ? -0.228 9.140 -0.156 1.00 87.12 86 LEU A CA 1
ATOM 658 C C . LEU A 1 86 ? -1.395 9.959 -0.712 1.00 87.12 86 LEU A C 1
ATOM 660 O O . LEU A 1 86 ? -2.090 9.515 -1.627 1.00 87.12 86 LEU A O 1
ATOM 664 N N . ASP A 1 87 ? -1.580 11.169 -0.190 1.00 83.94 87 ASP A N 1
ATOM 665 C CA . ASP A 1 87 ? -2.578 12.102 -0.711 1.00 83.94 87 ASP A CA 1
ATOM 666 C C . ASP A 1 87 ? -2.058 12.767 -1.993 1.00 83.94 87 ASP A C 1
ATOM 668 O O . ASP A 1 87 ? -1.405 13.812 -1.980 1.00 83.94 87 ASP A O 1
ATOM 672 N N . CYS A 1 88 ? -2.230 12.056 -3.105 1.00 76.94 88 CYS A N 1
ATOM 673 C CA . CYS A 1 88 ? -1.774 12.441 -4.429 1.00 76.94 88 CYS A CA 1
ATOM 674 C C . CYS A 1 88 ? -2.679 11.813 -5.494 1.00 76.94 88 CYS A C 1
ATOM 676 O O . CYS A 1 88 ? -3.214 10.720 -5.295 1.00 76.94 88 CYS A O 1
ATOM 678 N N . ASP A 1 89 ? -2.788 12.488 -6.636 1.00 75.69 89 ASP A N 1
ATOM 679 C CA . ASP A 1 89 ? -3.587 12.045 -7.780 1.00 75.69 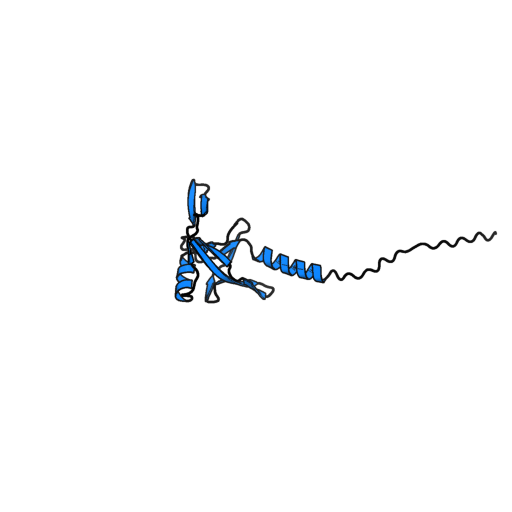89 ASP A CA 1
ATOM 680 C C . ASP A 1 89 ? -2.863 11.025 -8.674 1.00 75.69 89 ASP A C 1
ATOM 682 O O . ASP A 1 89 ? -3.467 10.491 -9.599 1.00 75.69 89 ASP A O 1
ATOM 686 N N . MET A 1 90 ? -1.582 10.726 -8.415 1.00 73.12 90 MET A N 1
ATOM 687 C CA . MET A 1 90 ? -0.839 9.709 -9.172 1.00 73.12 90 MET A CA 1
ATOM 688 C C . MET A 1 90 ? -1.544 8.352 -9.096 1.00 73.12 90 MET A C 1
ATOM 690 O O . MET A 1 90 ? -1.955 7.928 -8.025 1.00 73.12 90 MET A O 1
ATOM 694 N N . GLU A 1 91 ? -1.647 7.628 -10.205 1.00 76.94 91 GLU A N 1
ATOM 695 C CA . GLU A 1 91 ? -2.309 6.316 -10.261 1.00 76.94 91 GLU A CA 1
ATOM 696 C C . GLU A 1 91 ? -1.299 5.160 -10.205 1.00 76.94 91 GLU A C 1
ATOM 698 O O . GLU A 1 91 ? -1.422 4.183 -10.934 1.00 76.94 91 GLU A O 1
ATOM 703 N N . GLU A 1 92 ? -0.270 5.267 -9.362 1.00 73.56 92 GLU A N 1
ATOM 704 C CA . GLU A 1 92 ? 0.855 4.324 -9.322 1.00 73.56 92 GLU A CA 1
ATOM 705 C C . GLU A 1 92 ? 1.089 3.758 -7.915 1.00 73.56 92 GLU A C 1
ATOM 707 O O . GLU A 1 92 ? 0.767 4.391 -6.904 1.00 73.56 92 GLU A O 1
ATOM 712 N N . LEU A 1 93 ? 1.681 2.560 -7.850 1.00 68.50 93 LEU A N 1
ATOM 713 C CA . LEU A 1 93 ? 2.225 2.002 -6.612 1.00 68.50 93 LEU A CA 1
ATOM 714 C C . LEU A 1 93 ? 3.725 2.279 -6.539 1.00 68.50 93 LEU A C 1
ATOM 716 O O . LEU A 1 93 ? 4.491 1.760 -7.359 1.00 68.50 93 LEU A O 1
ATOM 720 N N . LEU A 1 94 ? 4.137 3.012 -5.507 1.00 73.62 94 LEU A N 1
ATOM 721 C CA . LEU A 1 94 ? 5.542 3.152 -5.137 1.00 73.62 94 LEU A CA 1
ATOM 722 C C . LEU A 1 94 ? 5.823 2.136 -4.041 1.00 73.62 94 LEU A C 1
ATOM 724 O O . LEU A 1 94 ? 5.282 2.240 -2.944 1.00 73.62 94 LEU A O 1
ATOM 728 N N . SER A 1 95 ? 6.628 1.123 -4.317 1.00 70.25 95 SER A N 1
ATOM 729 C CA . SER A 1 95 ? 6.923 0.109 -3.307 1.00 70.25 95 SER A CA 1
ATOM 730 C C . SER A 1 95 ? 8.391 0.097 -2.963 1.00 70.25 95 SER A C 1
ATOM 732 O O . SER A 1 95 ? 9.214 0.152 -3.879 1.00 70.25 95 SER A O 1
ATOM 734 N N . VAL A 1 96 ? 8.702 -0.181 -1.693 1.00 65.06 96 VAL A N 1
ATOM 735 C CA . VAL A 1 96 ? 10.004 -0.769 -1.347 1.00 65.06 96 VAL A CA 1
ATOM 736 C C . VAL A 1 96 ? 10.242 -1.919 -2.310 1.00 65.06 96 VAL A C 1
ATOM 738 O O . VAL A 1 96 ? 9.304 -2.665 -2.584 1.00 65.06 96 VAL A O 1
ATOM 741 N N . ASN A 1 97 ? 11.444 -2.048 -2.863 1.00 63.03 97 ASN A N 1
ATOM 742 C CA . ASN A 1 97 ? 11.766 -3.084 -3.843 1.00 63.03 97 ASN A CA 1
ATOM 743 C C . ASN A 1 97 ? 11.492 -4.517 -3.303 1.00 63.03 97 ASN A C 1
ATOM 745 O O . ASN A 1 97 ? 12.390 -5.209 -2.821 1.00 63.03 97 ASN A O 1
ATOM 749 N N . TYR A 1 98 ? 10.233 -4.969 -3.368 1.00 54.31 98 TYR A N 1
ATOM 750 C CA . TYR A 1 98 ? 9.779 -6.285 -2.913 1.00 54.31 98 TYR A CA 1
ATOM 751 C C . TYR A 1 98 ? 10.226 -7.378 -3.870 1.00 54.31 98 TYR A C 1
ATOM 753 O O . TYR A 1 98 ? 10.501 -8.494 -3.430 1.00 54.31 98 TYR A O 1
ATOM 761 N N . ALA A 1 99 ? 10.351 -7.039 -5.159 1.00 49.00 99 ALA A N 1
ATOM 762 C CA . ALA A 1 99 ? 10.885 -7.934 -6.174 1.00 49.00 99 ALA A CA 1
ATOM 763 C C . ALA A 1 99 ? 12.276 -8.430 -5.763 1.00 49.00 99 ALA A C 1
ATOM 765 O O . ALA A 1 99 ? 12.541 -9.620 -5.860 1.00 49.00 99 ALA A O 1
ATOM 766 N N . MET A 1 100 ? 13.127 -7.570 -5.191 1.00 48.16 100 MET A N 1
ATOM 767 C CA . MET A 1 100 ? 14.432 -8.018 -4.707 1.00 48.16 100 MET A CA 1
ATOM 768 C C . MET A 1 100 ? 14.318 -8.959 -3.504 1.00 48.16 100 MET A C 1
ATOM 770 O O . MET A 1 100 ? 14.973 -9.986 -3.501 1.00 48.16 100 MET A O 1
ATOM 774 N N . LYS A 1 101 ? 13.469 -8.685 -2.505 1.00 50.75 101 LYS A N 1
ATOM 775 C CA . LYS A 1 101 ? 13.404 -9.540 -1.301 1.00 50.75 101 LYS A CA 1
ATOM 776 C C . LYS A 1 101 ? 12.773 -10.913 -1.565 1.00 50.75 101 LYS A C 1
ATOM 778 O O . LYS A 1 101 ? 13.304 -11.903 -1.079 1.00 50.75 101 LYS A O 1
ATOM 783 N N . SER A 1 102 ? 11.691 -10.992 -2.344 1.00 48.88 102 SER A N 1
ATOM 784 C CA . SER A 1 102 ? 11.024 -12.274 -2.637 1.00 48.88 102 SER A CA 1
ATOM 785 C C . SER A 1 102 ? 11.841 -13.145 -3.596 1.00 48.88 102 SER A C 1
ATOM 787 O O . SER A 1 102 ? 12.026 -14.330 -3.337 1.00 48.88 102 SER A O 1
ATOM 789 N N . ILE A 1 103 ? 12.400 -12.550 -4.661 1.00 52.16 103 ILE A N 1
ATOM 790 C CA . ILE A 1 103 ? 13.232 -13.281 -5.633 1.00 52.16 103 ILE A CA 1
ATOM 791 C C . ILE A 1 103 ? 14.563 -13.704 -4.997 1.00 52.16 103 ILE A C 1
ATOM 793 O O . ILE A 1 103 ? 15.074 -14.776 -5.312 1.00 52.16 103 ILE A O 1
ATOM 797 N N . VAL A 1 104 ? 15.132 -12.898 -4.087 1.00 48.38 104 VAL A N 1
ATOM 798 C CA . VAL A 1 104 ? 16.331 -13.298 -3.331 1.00 48.38 104 VAL A CA 1
ATOM 799 C C . VAL A 1 104 ? 16.031 -14.498 -2.438 1.00 48.38 104 VAL A C 1
ATOM 801 O O . VAL A 1 104 ? 16.839 -15.417 -2.420 1.00 48.38 104 VAL A O 1
ATOM 804 N N . VAL A 1 105 ? 14.879 -14.554 -1.761 1.00 54.19 105 VAL A N 1
ATOM 805 C CA . VAL A 1 105 ? 14.523 -15.725 -0.940 1.00 54.19 105 VAL A CA 1
ATOM 806 C C . VAL A 1 105 ? 14.330 -16.974 -1.801 1.00 54.19 105 VAL A C 1
ATOM 808 O O . VAL A 1 105 ? 14.906 -18.006 -1.474 1.00 54.19 105 VAL A O 1
ATOM 811 N N . GLU A 1 106 ? 13.602 -16.899 -2.916 1.00 53.84 106 GLU A N 1
ATOM 812 C CA . GLU A 1 106 ? 13.404 -18.060 -3.800 1.00 53.84 106 GLU A CA 1
ATOM 813 C C . GLU A 1 106 ? 14.724 -18.553 -4.409 1.00 53.84 106 GLU A C 1
ATOM 815 O O . GLU A 1 106 ? 15.032 -19.739 -4.310 1.00 53.84 106 GLU A O 1
ATOM 820 N N . ARG A 1 107 ? 15.573 -17.652 -4.926 1.00 53.41 107 ARG A N 1
ATOM 821 C CA . ARG A 1 107 ? 16.904 -18.030 -5.435 1.00 53.41 107 ARG A CA 1
ATOM 822 C C . ARG A 1 107 ? 17.826 -18.562 -4.342 1.00 53.41 107 ARG A C 1
ATOM 824 O O . ARG A 1 107 ? 18.612 -19.463 -4.608 1.00 53.41 107 ARG A O 1
ATOM 831 N N . MET A 1 108 ? 17.759 -18.028 -3.121 1.00 51.41 108 MET A N 1
ATOM 832 C CA . MET A 1 108 ? 18.523 -18.563 -1.990 1.00 51.41 108 MET A CA 1
ATOM 833 C C . MET A 1 108 ? 18.030 -19.956 -1.592 1.00 51.41 108 MET A C 1
ATOM 835 O O . MET A 1 108 ? 18.859 -20.808 -1.298 1.00 51.41 108 MET A O 1
ATOM 839 N N . ILE A 1 109 ? 16.720 -20.219 -1.620 1.00 58.28 109 ILE A N 1
ATOM 840 C CA . ILE A 1 109 ? 16.165 -21.560 -1.382 1.00 58.28 109 ILE A CA 1
ATOM 841 C C . ILE A 1 109 ? 16.602 -22.525 -2.489 1.00 58.28 109 ILE A C 1
ATOM 843 O O . ILE A 1 109 ? 17.025 -23.633 -2.174 1.00 58.28 109 ILE A O 1
ATOM 847 N N . GLU A 1 110 ? 16.579 -22.115 -3.759 1.00 56.53 110 GLU A N 1
ATOM 848 C CA . GLU A 1 110 ? 17.105 -22.920 -4.872 1.00 56.53 110 GLU A CA 1
ATOM 849 C C . GLU A 1 110 ? 18.605 -23.215 -4.709 1.00 56.53 110 GLU A C 1
ATOM 851 O O . GLU A 1 110 ? 19.037 -24.352 -4.903 1.00 56.53 110 GLU A O 1
ATOM 856 N N . GLN A 1 111 ? 19.404 -22.223 -4.299 1.00 56.31 111 GLN A N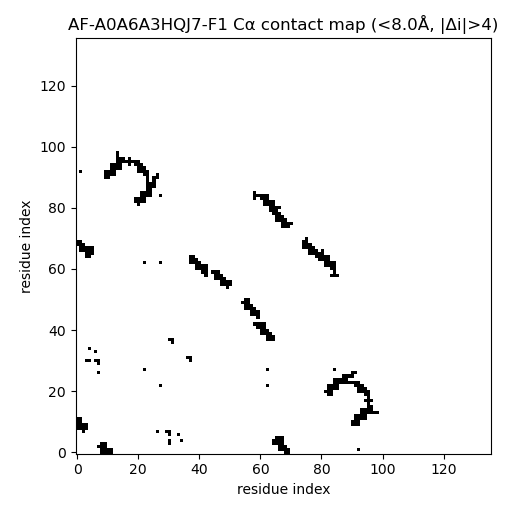 1
ATOM 857 C CA . GLN A 1 111 ? 20.832 -22.419 -4.024 1.00 56.31 111 GLN A CA 1
ATOM 858 C C . GLN A 1 111 ? 21.074 -23.322 -2.805 1.00 56.31 111 GLN A C 1
ATOM 860 O O . GLN A 1 111 ? 21.994 -24.134 -2.841 1.00 56.31 111 GLN A O 1
ATOM 865 N N . LEU A 1 112 ? 20.250 -23.235 -1.756 1.00 52.56 112 LEU A N 1
ATOM 866 C CA . LEU A 1 112 ? 20.329 -24.107 -0.576 1.00 52.56 112 LEU A CA 1
ATOM 867 C C . LEU A 1 112 ? 19.875 -25.540 -0.884 1.00 52.56 112 LEU A C 1
ATOM 869 O O . LEU A 1 112 ? 20.488 -26.488 -0.405 1.00 52.56 112 LEU A O 1
ATOM 873 N N . ALA A 1 113 ? 18.849 -25.716 -1.718 1.00 56.62 113 ALA A N 1
ATOM 874 C CA . ALA A 1 113 ? 18.384 -27.026 -2.175 1.00 56.62 113 ALA A CA 1
ATOM 875 C C . ALA A 1 113 ? 19.382 -27.709 -3.133 1.00 56.62 113 ALA A C 1
ATOM 877 O O . ALA A 1 113 ? 19.375 -28.933 -3.259 1.00 56.62 113 ALA A O 1
ATOM 878 N N . GLY A 1 114 ? 20.259 -26.934 -3.782 1.00 49.47 114 GLY A N 1
ATOM 879 C CA . GLY A 1 114 ? 21.384 -27.432 -4.577 1.00 49.47 114 GLY A CA 1
ATOM 880 C C . GLY A 1 114 ? 22.601 -27.878 -3.754 1.00 49.47 114 GLY A C 1
ATOM 881 O O . GLY A 1 114 ? 23.458 -28.581 -4.286 1.00 49.47 114 GLY A O 1
ATOM 882 N N . VAL A 1 115 ? 22.676 -27.533 -2.462 1.00 46.75 115 VAL A N 1
ATOM 883 C CA . VAL A 1 115 ? 23.691 -28.064 -1.538 1.00 46.75 115 VAL A CA 1
ATOM 884 C C . VAL A 1 115 ? 23.167 -29.379 -0.968 1.00 46.75 115 VAL A C 1
ATOM 886 O O . VAL A 1 115 ? 22.779 -29.494 0.193 1.00 46.75 115 VAL A O 1
ATOM 889 N N . SER A 1 116 ? 23.124 -30.400 -1.822 1.00 44.72 116 SER A N 1
ATOM 890 C CA . SER A 1 116 ? 23.094 -31.770 -1.324 1.00 44.72 116 SER A CA 1
ATOM 891 C C . SER A 1 116 ? 24.427 -32.028 -0.632 1.00 44.72 116 SER A C 1
ATOM 893 O O . SER A 1 116 ? 25.472 -32.090 -1.274 1.00 44.72 116 SER A O 1
ATOM 895 N N . LEU A 1 117 ? 24.363 -32.145 0.691 1.00 47.22 117 LEU A N 1
ATOM 896 C CA . LEU A 1 117 ? 25.336 -32.835 1.527 1.00 47.22 117 LEU A CA 1
ATOM 897 C C . LEU A 1 117 ? 25.546 -34.254 0.980 1.00 47.22 117 LEU A C 1
ATOM 899 O O . LEU A 1 117 ? 24.873 -35.192 1.399 1.00 47.22 117 LEU A O 1
ATOM 903 N N . LEU A 1 118 ? 26.452 -34.402 0.022 1.00 40.81 118 LEU A N 1
ATOM 904 C CA . LEU A 1 118 ? 27.131 -35.659 -0.249 1.00 40.81 118 LEU A CA 1
ATOM 905 C C . LEU A 1 118 ? 28.622 -35.368 -0.161 1.00 40.81 118 LEU A C 1
ATOM 907 O O . LEU A 1 118 ? 29.287 -35.009 -1.130 1.00 40.81 118 LEU A O 1
ATOM 911 N N . GLU A 1 119 ? 29.094 -35.468 1.076 1.00 48.22 119 GLU A N 1
ATOM 912 C CA . GLU A 1 119 ? 30.463 -35.835 1.384 1.00 48.22 119 GLU A CA 1
ATOM 913 C C . GLU A 1 119 ? 30.837 -37.063 0.546 1.00 48.22 119 GLU A C 1
ATOM 915 O O . GLU A 1 119 ? 30.223 -38.117 0.670 1.00 48.22 119 GLU A O 1
ATOM 920 N N . GLU A 1 120 ? 31.875 -36.938 -0.266 1.00 43.81 120 GLU A N 1
ATOM 921 C CA . GLU A 1 120 ? 33.000 -37.855 -0.136 1.00 43.81 120 GLU A CA 1
ATOM 922 C C . GLU A 1 120 ? 34.247 -36.976 -0.126 1.00 43.81 120 GLU A C 1
ATOM 924 O O . GLU A 1 120 ? 34.849 -36.677 -1.161 1.00 43.81 120 GLU A O 1
ATOM 929 N N . GLU A 1 121 ? 34.621 -36.513 1.070 1.00 48.72 121 GLU A N 1
ATOM 930 C CA . GLU A 1 121 ? 36.022 -36.216 1.335 1.00 48.72 121 GLU A CA 1
ATOM 931 C C . GLU A 1 121 ? 36.785 -37.517 1.078 1.00 48.72 121 GLU A C 1
ATOM 933 O O . GLU A 1 121 ? 36.841 -38.417 1.916 1.00 48.72 121 GLU A O 1
ATOM 938 N N . LYS A 1 122 ? 37.341 -37.655 -0.127 1.00 43.72 122 LYS A N 1
ATOM 939 C CA . LYS A 1 122 ? 38.409 -38.615 -0.370 1.00 43.72 122 LYS A CA 1
ATOM 940 C C . LYS A 1 122 ? 39.638 -38.106 0.373 1.00 43.72 122 LYS A C 1
ATOM 942 O O . LYS A 1 122 ? 40.497 -37.437 -0.197 1.00 43.72 122 LYS A O 1
ATOM 947 N N . ASP A 1 123 ? 39.668 -38.406 1.664 1.00 48.00 123 ASP A N 1
ATOM 948 C CA . ASP A 1 123 ? 40.855 -38.330 2.493 1.00 48.00 123 ASP A CA 1
ATOM 949 C C . ASP A 1 123 ? 41.866 -39.341 1.941 1.00 48.00 123 ASP A C 1
ATOM 951 O O . ASP A 1 123 ? 41.787 -40.554 2.159 1.00 48.00 123 ASP A O 1
ATOM 955 N N . GLU A 1 124 ? 42.762 -38.849 1.091 1.00 52.78 124 GLU A N 1
ATOM 956 C CA . GLU A 1 124 ? 43.827 -39.635 0.488 1.00 52.78 124 GLU A CA 1
ATOM 957 C C . GLU A 1 124 ? 44.933 -39.834 1.538 1.00 52.78 124 GLU A C 1
ATOM 959 O O . GLU A 1 124 ? 46.022 -39.260 1.460 1.00 52.78 124 GLU A O 1
ATOM 964 N N . PHE A 1 125 ? 44.653 -40.646 2.564 1.00 39.91 125 PHE A N 1
ATOM 965 C CA . PHE A 1 125 ? 45.681 -41.121 3.485 1.00 39.91 125 PHE A CA 1
ATOM 966 C C . PHE A 1 125 ? 46.713 -41.921 2.686 1.00 39.91 125 PHE A C 1
ATOM 968 O O . PHE A 1 125 ? 46.476 -43.058 2.272 1.00 39.91 125 PHE A O 1
ATOM 975 N N . ARG A 1 126 ? 47.886 -41.316 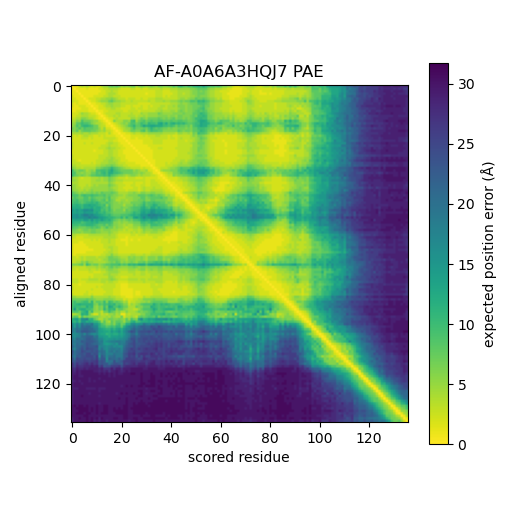2.473 1.00 49.88 126 ARG A N 1
ATOM 976 C CA . ARG A 1 126 ? 49.064 -41.980 1.906 1.00 49.88 126 ARG A CA 1
ATOM 977 C C . ARG A 1 126 ? 49.542 -43.031 2.906 1.00 49.88 126 ARG A C 1
ATOM 979 O O . ARG A 1 126 ? 50.347 -42.738 3.787 1.00 49.88 126 ARG A O 1
ATOM 986 N N . VAL A 1 127 ? 49.015 -44.246 2.786 1.00 48.75 127 VAL A N 1
ATOM 987 C CA . VAL A 1 127 ? 49.565 -45.425 3.456 1.00 48.75 127 VAL A CA 1
ATOM 988 C C . VAL A 1 127 ? 50.968 -45.627 2.898 1.00 48.75 127 VAL A C 1
ATOM 990 O O . VAL A 1 127 ? 51.155 -45.771 1.691 1.00 48.75 127 VAL A O 1
ATOM 993 N N . GLY A 1 128 ? 51.956 -45.520 3.783 1.00 52.81 128 GLY A N 1
ATOM 994 C CA . GLY A 1 128 ? 53.344 -45.759 3.442 1.00 52.81 128 GLY A CA 1
ATOM 995 C C . GLY A 1 128 ? 53.531 -47.187 2.958 1.00 52.81 128 GLY A C 1
ATOM 996 O O . GLY A 1 128 ? 53.075 -48.114 3.612 1.00 52.81 128 GLY A O 1
ATOM 997 N N . ASP A 1 129 ? 54.247 -47.325 1.852 1.00 49.25 129 ASP A N 1
ATOM 998 C CA . ASP A 1 129 ? 55.002 -48.527 1.537 1.00 49.25 129 ASP A CA 1
ATOM 999 C C . ASP A 1 129 ? 56.359 -48.067 1.007 1.00 49.25 129 ASP A C 1
ATOM 1001 O O . ASP A 1 129 ? 56.507 -47.619 -0.131 1.00 49.25 129 ASP A O 1
ATOM 1005 N N . GLU A 1 130 ? 57.356 -48.125 1.883 1.00 56.88 130 GLU A N 1
ATOM 1006 C CA . GLU A 1 130 ? 58.751 -48.170 1.472 1.00 56.88 130 GLU A CA 1
ATOM 1007 C C . GLU A 1 130 ? 59.094 -49.633 1.169 1.00 56.88 130 GLU A C 1
ATOM 1009 O O . GLU A 1 130 ? 58.882 -50.508 2.012 1.00 56.88 130 GLU A O 1
ATOM 1014 N N . PRO A 1 131 ? 59.668 -49.910 -0.010 1.00 49.22 131 PRO A N 1
ATOM 1015 C CA . PRO A 1 131 ? 60.745 -50.884 -0.042 1.00 49.22 131 PRO A CA 1
ATOM 1016 C C . PRO A 1 131 ? 61.979 -50.346 -0.782 1.00 49.22 131 PRO A C 1
ATOM 1018 O O . PRO A 1 131 ? 61.938 -49.947 -1.945 1.00 49.22 131 PRO A O 1
ATOM 1021 N N . VAL A 1 132 ? 63.100 -50.382 -0.063 1.00 54.09 132 VAL A N 1
ATOM 1022 C CA . VAL A 1 132 ? 64.495 -50.239 -0.518 1.00 54.09 132 VAL A CA 1
ATOM 1023 C C . VAL A 1 132 ? 64.894 -51.456 -1.402 1.00 54.09 132 VAL A C 1
ATOM 1025 O O . VAL A 1 132 ? 64.242 -52.496 -1.321 1.00 54.09 132 VAL A O 1
ATOM 1028 N N . PRO A 1 133 ? 66.062 -51.465 -2.080 1.00 55.81 133 PRO A N 1
ATOM 1029 C CA . PRO A 1 133 ? 66.407 -50.953 -3.412 1.00 55.81 133 PRO A CA 1
ATOM 1030 C C . PRO A 1 133 ? 66.654 -52.092 -4.446 1.00 55.81 133 PRO A C 1
ATOM 1032 O O . PRO A 1 133 ? 66.618 -53.274 -4.110 1.00 55.81 133 PRO A O 1
ATOM 1035 N N . ALA A 1 134 ? 67.034 -51.760 -5.688 1.00 40.78 134 ALA A N 1
ATOM 1036 C CA . ALA A 1 134 ? 67.770 -52.690 -6.557 1.00 40.78 134 ALA A CA 1
ATOM 1037 C C . ALA A 1 134 ? 68.937 -51.979 -7.261 1.00 40.78 134 ALA A C 1
ATOM 1039 O O . ALA A 1 134 ? 68.749 -51.016 -7.999 1.00 40.78 134 ALA A O 1
ATOM 1040 N N . ASN A 1 135 ? 70.144 -52.472 -6.983 1.00 48.19 135 ASN A N 1
ATOM 1041 C CA . ASN A 1 135 ? 71.416 -52.045 -7.557 1.00 48.19 135 ASN A CA 1
ATOM 1042 C C . ASN A 1 135 ? 71.481 -52.326 -9.067 1.00 48.19 135 ASN A C 1
ATOM 1044 O O . ASN A 1 135 ? 71.102 -53.420 -9.492 1.00 48.19 135 ASN A O 1
ATOM 1048 N N . SER A 1 136 ? 72.081 -51.416 -9.838 1.00 50.00 136 SER A N 1
ATOM 1049 C CA . SER A 1 136 ? 72.986 -51.706 -10.969 1.00 50.00 136 SER A CA 1
ATOM 1050 C C . SER A 1 136 ? 73.786 -50.461 -11.327 1.00 50.00 136 SER A C 1
ATOM 1052 O O . SER A 1 136 ? 73.153 -49.396 -11.485 1.00 50.00 136 SER A O 1
#

Foldseek 3Di:
DKQKQVHDDAAEDADQPDPAKAAEPQQVVVVCVVCVPWDKDFDPDWDWDADPVRDIDTFGIWTFIWMWDQDPVGIDIDGRGIHGYGHDPDRYIYGHRVVCVVVVVVVVVVVVVVPDPDDDPPPVPPDDDDDDDDDD

Radius of gyration: 27.4 Å; Cα contacts (8 Å, |Δi|>4): 206; chains: 1; bounding box: 89×75×32 Å

Mean predicted aligned error: 14.04 Å